Protein AF-A0A5J4PU43-F1 (afdb_monomer_lite)

Radius of gyration: 17.53 Å; chains: 1; bounding box: 50×33×42 Å

Organism: NCBI:txid433724

Sequence (86 aa):
MGNTDGQHDKNRQIRGLGLLMDFIRLNKGKVQFVSGEGYLEFREGKRRKEIIAEGFPCTIVNMEFNFNDDVFYRLQGEPVLLDNIF

Foldseek 3Di:
DDDDDDDPDDDPPDVPVVVLVVQCLVQQKKKWKFAFQWIWIDGNNDIDIDGHPGGDPGIDMDIGGDPVDPDDDDDVPPDPCPPPPD

pLDDT: mean 81.87, std 19.41, range [29.44, 97.5]

Secondary structure (DSSP, 8-state):
---------S----HHHHHHHHHHHHTT-EEEEEEEEEEEEEETTEEEEEEEEEEEEEEEEEEE--SS-------TT----GGG--

Structure (mmCIF, N/CA/C/O backbone):
data_AF-A0A5J4PU43-F1
#
_entry.id   AF-A0A5J4PU43-F1
#
loop_
_atom_site.group_PDB
_atom_site.id
_atom_site.type_symbol
_atom_site.label_atom_id
_atom_site.label_alt_id
_atom_site.label_comp_id
_atom_site.label_asym_id
_atom_site.label_entity_id
_atom_site.label_seq_id
_atom_site.pdbx_PDB_ins_code
_atom_site.Cartn_x
_atom_site.Cartn_y
_atom_site.Cartn_z
_atom_site.occupancy
_atom_site.B_iso_or_equiv
_atom_site.auth_seq_id
_atom_site.auth_comp_id
_atom_site.auth_asym_id
_atom_site.auth_atom_id
_atom_site.pdbx_PDB_model_num
ATOM 1 N N . MET A 1 1 ? 24.517 -19.819 22.722 1.00 35.88 1 MET A N 1
ATOM 2 C CA . MET A 1 1 ? 23.523 -19.172 23.605 1.00 35.88 1 MET A CA 1
ATOM 3 C C . MET A 1 1 ? 23.650 -17.669 23.379 1.00 35.88 1 MET A C 1
ATOM 5 O O . MET A 1 1 ? 24.612 -17.094 23.850 1.00 35.88 1 MET A O 1
ATOM 9 N N . GLY A 1 2 ? 22.941 -17.028 22.453 1.00 43.47 2 GLY A N 1
ATOM 10 C CA . GLY A 1 2 ? 21.489 -16.923 22.344 1.00 43.47 2 GLY A CA 1
ATOM 11 C C . GLY A 1 2 ? 21.090 -15.580 22.958 1.00 43.47 2 GLY A C 1
ATOM 12 O O . GLY A 1 2 ? 20.822 -15.560 24.147 1.00 43.47 2 GLY A O 1
ATOM 13 N N . ASN A 1 3 ? 21.124 -14.488 22.181 1.00 29.44 3 ASN A N 1
ATOM 14 C CA . ASN A 1 3 ? 20.608 -13.184 22.605 1.00 29.44 3 ASN A CA 1
ATOM 15 C C . ASN A 1 3 ? 19.849 -12.492 21.459 1.00 29.44 3 ASN A C 1
ATOM 17 O O . ASN A 1 3 ? 20.442 -12.017 20.494 1.00 29.44 3 ASN A O 1
ATOM 21 N N . THR A 1 4 ? 18.526 -12.506 21.645 1.00 44.19 4 THR A N 1
ATOM 22 C CA . THR A 1 4 ? 17.526 -11.459 21.383 1.00 44.19 4 THR A CA 1
ATOM 23 C C . THR A 1 4 ? 17.436 -10.853 19.984 1.00 44.19 4 THR A C 1
ATOM 25 O O . THR A 1 4 ? 18.166 -9.928 19.633 1.00 44.19 4 THR A O 1
ATOM 28 N N . ASP A 1 5 ? 16.433 -11.350 19.260 1.00 46.34 5 ASP A N 1
ATOM 29 C CA . ASP A 1 5 ? 15.579 -10.677 18.280 1.00 46.34 5 ASP A CA 1
ATOM 30 C C . ASP A 1 5 ? 15.795 -9.159 18.170 1.00 46.34 5 ASP A C 1
ATOM 32 O O . ASP A 1 5 ? 15.413 -8.363 19.033 1.00 46.34 5 ASP A O 1
ATOM 36 N N . GLY A 1 6 ? 16.398 -8.757 17.051 1.00 38.56 6 GLY A N 1
ATOM 37 C CA . GLY A 1 6 ? 16.541 -7.365 16.655 1.00 38.56 6 GLY A CA 1
ATOM 38 C C . GLY A 1 6 ? 15.189 -6.738 16.315 1.00 38.56 6 GLY A C 1
ATOM 39 O O . GLY A 1 6 ? 14.712 -6.836 15.194 1.00 38.56 6 GLY A O 1
ATOM 40 N N . GLN A 1 7 ? 14.590 -6.069 17.295 1.00 34.41 7 GLN A N 1
ATOM 41 C CA . GLN A 1 7 ? 14.122 -4.683 17.185 1.00 34.41 7 GLN A CA 1
ATOM 42 C C . GLN A 1 7 ? 13.483 -4.255 15.839 1.00 34.41 7 GLN A C 1
ATOM 44 O O . GLN A 1 7 ? 14.081 -3.546 15.032 1.00 34.41 7 GLN A O 1
ATOM 49 N N . HIS A 1 8 ? 12.203 -4.580 15.660 1.00 46.28 8 HIS A N 1
ATOM 50 C CA . HIS A 1 8 ? 11.253 -3.684 14.982 1.00 46.28 8 HIS A CA 1
ATOM 51 C C . HIS A 1 8 ? 10.848 -2.607 16.014 1.00 46.28 8 HIS A C 1
ATOM 53 O O . HIS A 1 8 ? 10.635 -2.948 17.169 1.00 46.28 8 HIS A O 1
ATOM 59 N N . ASP A 1 9 ? 10.752 -1.299 15.789 1.00 49.19 9 ASP A N 1
ATOM 60 C CA . ASP A 1 9 ? 10.589 -0.444 14.617 1.00 49.19 9 ASP A CA 1
ATOM 61 C C . ASP A 1 9 ? 11.143 0.943 15.026 1.00 49.19 9 ASP A C 1
ATOM 63 O O . ASP A 1 9 ? 10.743 1.490 16.055 1.00 49.19 9 ASP A O 1
ATOM 67 N N . LYS A 1 10 ? 12.111 1.491 14.281 1.00 41.31 10 LYS A N 1
ATOM 68 C CA . LYS A 1 10 ? 12.730 2.801 14.573 1.00 41.31 10 LYS A CA 1
ATOM 69 C C . LYS A 1 10 ? 12.440 3.867 13.515 1.00 41.31 10 LYS A C 1
ATOM 71 O O . LYS A 1 10 ? 13.141 4.8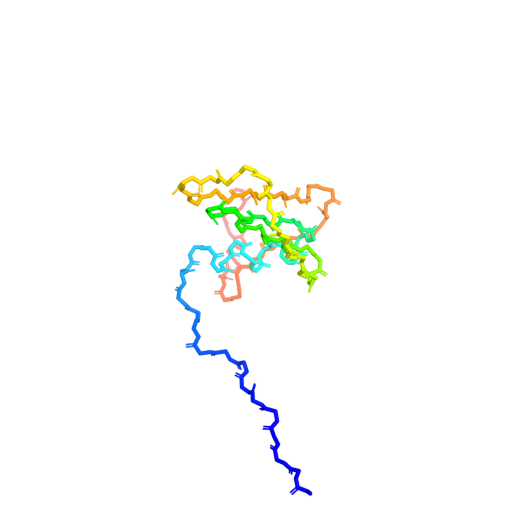66 13.506 1.00 41.31 10 LYS A O 1
ATOM 76 N N . ASN A 1 11 ? 11.451 3.694 12.630 1.00 44.62 11 ASN A N 1
ATOM 77 C CA . ASN A 1 11 ? 11.248 4.639 11.519 1.00 44.62 11 ASN A CA 1
ATOM 78 C C . ASN A 1 11 ? 9.781 4.838 11.104 1.00 44.62 11 ASN A C 1
ATOM 80 O O . ASN A 1 11 ? 9.470 4.946 9.916 1.00 44.62 11 ASN A O 1
ATOM 84 N N . ARG A 1 12 ? 8.849 4.988 12.052 1.00 52.31 12 ARG A N 1
ATOM 85 C CA . ARG A 1 12 ? 7.500 5.460 11.702 1.00 52.31 12 ARG A CA 1
ATOM 86 C C . ARG A 1 12 ? 7.473 6.981 11.483 1.00 52.31 12 ARG A C 1
ATOM 88 O O . ARG A 1 12 ? 6.899 7.722 12.275 1.00 52.31 12 ARG A O 1
ATOM 95 N N . GLN A 1 13 ? 8.041 7.454 10.371 1.00 57.47 13 GLN A N 1
ATOM 96 C CA . GLN A 1 13 ? 7.723 8.780 9.830 1.00 57.47 13 GLN A CA 1
ATOM 97 C C . GLN A 1 13 ? 7.461 8.729 8.320 1.00 57.47 13 GLN A C 1
ATOM 99 O O . GLN A 1 13 ? 8.369 8.914 7.528 1.00 57.47 13 GLN A O 1
ATOM 104 N N . ILE A 1 14 ? 6.188 8.522 7.956 1.00 51.31 14 ILE A N 1
ATOM 105 C CA . ILE A 1 14 ? 5.375 9.388 7.076 1.00 51.31 14 ILE A CA 1
ATOM 106 C C . ILE A 1 14 ? 3.939 9.209 7.591 1.00 51.31 14 ILE A C 1
ATOM 108 O O . ILE A 1 14 ? 3.349 8.148 7.395 1.00 51.31 14 ILE A O 1
ATOM 112 N N . ARG A 1 15 ? 3.382 10.190 8.320 1.00 68.31 15 ARG A N 1
ATOM 113 C CA . ARG A 1 15 ? 2.115 10.011 9.072 1.00 68.31 15 ARG A CA 1
ATOM 114 C C . ARG A 1 15 ? 0.945 9.556 8.182 1.00 68.31 15 ARG A C 1
ATOM 116 O O . ARG A 1 15 ? 0.139 8.754 8.634 1.00 68.31 15 ARG A O 1
ATOM 123 N N . GLY A 1 16 ? 0.901 10.019 6.927 1.00 85.50 16 GLY A N 1
ATOM 124 C CA . GLY A 1 16 ? -0.129 9.655 5.947 1.00 85.50 16 GLY A CA 1
ATOM 125 C C . GLY A 1 16 ? 0.071 8.268 5.331 1.00 85.50 16 GLY A C 1
ATOM 126 O O . GLY A 1 16 ? -0.765 7.390 5.513 1.00 85.50 16 GLY A O 1
ATOM 127 N N . LEU A 1 17 ? 1.198 8.033 4.646 1.00 87.94 17 LEU A N 1
ATOM 128 C CA . LEU A 1 17 ? 1.442 6.740 3.995 1.00 87.94 17 LEU A CA 1
ATOM 129 C C . LEU A 1 17 ? 1.504 5.594 5.010 1.00 87.94 17 LEU A C 1
ATOM 131 O O . LEU A 1 17 ? 0.935 4.543 4.759 1.00 87.94 17 LEU A O 1
ATOM 135 N N . GLY A 1 18 ? 2.114 5.798 6.181 1.00 89.56 18 GLY A N 1
ATOM 136 C CA . GLY A 1 18 ? 2.134 4.777 7.230 1.00 89.56 18 GLY A CA 1
ATOM 137 C C . GLY A 1 18 ? 0.732 4.383 7.709 1.00 89.56 18 GLY A C 1
ATOM 138 O O . GLY A 1 18 ? 0.487 3.208 7.954 1.00 89.56 18 GLY A O 1
ATOM 139 N N . LEU A 1 19 ? -0.200 5.340 7.793 1.00 89.94 19 LEU A N 1
ATOM 140 C CA . LEU A 1 19 ? -1.604 5.055 8.103 1.00 89.94 19 LEU A CA 1
ATOM 141 C C . LEU A 1 19 ? -2.279 4.257 6.979 1.00 89.94 19 LEU A C 1
ATOM 143 O O . LEU A 1 19 ? -2.974 3.287 7.261 1.00 89.94 19 LEU A O 1
ATOM 147 N N . LEU A 1 20 ? -2.042 4.623 5.716 1.00 92.06 20 LEU A N 1
ATOM 148 C CA . LEU A 1 20 ? -2.580 3.893 4.562 1.00 92.06 20 LEU A CA 1
ATO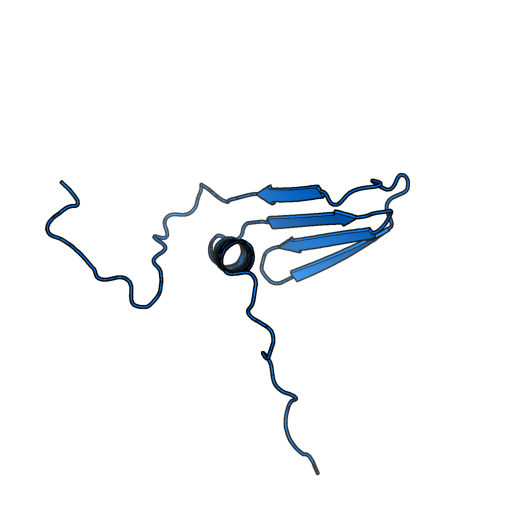M 149 C C . LEU A 1 20 ? -2.036 2.460 4.491 1.00 92.06 20 LEU A C 1
ATOM 151 O O . LEU A 1 20 ? -2.797 1.537 4.221 1.00 92.06 20 LEU A O 1
ATOM 155 N N . MET A 1 21 ? -0.751 2.249 4.788 1.00 91.62 21 MET A N 1
ATOM 156 C CA . MET A 1 21 ? -0.148 0.911 4.841 1.00 91.62 21 MET A CA 1
ATOM 157 C C . MET A 1 21 ? -0.752 0.061 5.968 1.00 91.62 21 MET A C 1
ATOM 159 O O . MET A 1 21 ? -1.046 -1.118 5.756 1.00 91.62 21 MET A O 1
ATOM 163 N N . ASP A 1 22 ? -0.979 0.653 7.147 1.00 90.81 22 ASP A N 1
ATOM 164 C CA . ASP A 1 22 ? -1.668 -0.017 8.255 1.00 90.81 22 ASP A CA 1
ATOM 165 C C . ASP A 1 22 ? -3.104 -0.388 7.874 1.00 90.81 22 ASP A C 1
ATOM 167 O O . ASP A 1 22 ? -3.521 -1.527 8.089 1.00 90.81 22 ASP A O 1
ATOM 171 N N . PHE A 1 23 ? -3.839 0.546 7.265 1.00 92.31 23 PHE A N 1
ATOM 172 C CA . PHE A 1 23 ? -5.208 0.323 6.814 1.00 92.31 23 PHE A CA 1
ATOM 173 C C . PHE A 1 23 ? -5.288 -0.782 5.758 1.00 92.31 23 PHE A C 1
ATOM 175 O O . PHE A 1 23 ? -6.060 -1.718 5.927 1.00 92.31 23 PHE A O 1
ATOM 182 N N . ILE A 1 24 ? -4.442 -0.743 4.724 1.00 94.00 24 ILE A N 1
ATOM 183 C CA . ILE A 1 24 ? -4.378 -1.771 3.673 1.00 94.00 24 ILE A CA 1
ATOM 184 C C . ILE A 1 24 ? -4.150 -3.164 4.267 1.00 94.00 24 ILE A C 1
ATOM 186 O O . ILE A 1 24 ? -4.787 -4.129 3.842 1.00 94.00 24 ILE A O 1
ATOM 190 N N . ARG A 1 25 ? -3.269 -3.284 5.271 1.00 92.44 25 ARG A N 1
ATOM 191 C CA . ARG A 1 25 ? -3.011 -4.561 5.950 1.00 92.44 25 ARG A CA 1
ATOM 192 C C . ARG A 1 25 ? -4.254 -5.085 6.665 1.00 92.44 25 ARG A C 1
ATOM 194 O O . ARG A 1 25 ? -4.510 -6.285 6.605 1.00 92.44 25 ARG A O 1
ATOM 201 N N . LEU A 1 26 ? -4.988 -4.211 7.349 1.00 93.19 26 LEU A N 1
ATOM 202 C CA . LEU A 1 26 ? -6.193 -4.583 8.088 1.00 93.19 26 LEU A CA 1
ATOM 203 C C . LEU A 1 26 ? -7.355 -4.920 7.142 1.00 93.19 26 LEU A C 1
ATOM 205 O O . LEU A 1 26 ? -7.950 -5.985 7.264 1.00 93.19 26 LEU A O 1
ATOM 209 N N . ASN A 1 27 ? -7.580 -4.071 6.140 1.00 94.56 27 ASN A N 1
ATOM 210 C CA . ASN A 1 27 ? -8.636 -4.205 5.140 1.00 94.56 27 ASN A CA 1
ATOM 211 C C . ASN A 1 27 ? -8.365 -5.316 4.106 1.00 94.56 27 ASN A C 1
ATOM 213 O O . ASN A 1 27 ? -9.190 -5.570 3.239 1.00 94.56 27 ASN A O 1
ATOM 217 N N . LYS A 1 28 ? -7.228 -6.025 4.189 1.00 95.06 28 LYS A N 1
ATOM 218 C CA . LYS A 1 28 ? -6.819 -7.063 3.216 1.00 95.06 28 LYS A CA 1
ATOM 219 C C . LYS A 1 28 ? -6.747 -6.523 1.782 1.00 95.06 28 LYS A C 1
ATOM 221 O O . LYS A 1 28 ? -6.985 -7.244 0.814 1.00 95.06 28 LYS A O 1
ATOM 226 N N . GLY A 1 29 ? -6.406 -5.245 1.665 1.00 95.62 29 GLY A N 1
ATOM 227 C CA . GLY A 1 29 ? -6.140 -4.592 0.399 1.00 95.62 29 GLY A CA 1
ATOM 228 C C . GLY A 1 29 ? -4.772 -4.967 -0.167 1.00 95.62 29 GLY A C 1
ATOM 229 O O . GLY A 1 29 ? -4.073 -5.874 0.308 1.00 95.62 29 GLY A O 1
ATOM 230 N N . LYS A 1 30 ? -4.359 -4.208 -1.177 1.00 97.19 30 LYS A N 1
ATOM 231 C CA . LYS A 1 30 ? -3.064 -4.354 -1.840 1.00 97.19 30 LYS A CA 1
ATOM 232 C C . LYS A 1 30 ? -2.461 -2.984 -2.105 1.00 97.19 30 LYS A C 1
ATOM 234 O O . LYS A 1 30 ? -3.166 -2.044 -2.453 1.00 97.19 30 LYS A O 1
ATOM 239 N N . VAL A 1 31 ? -1.146 -2.882 -1.983 1.00 97.06 31 VAL A N 1
ATOM 240 C CA . VAL A 1 31 ? -0.388 -1.696 -2.389 1.00 97.06 31 VAL A CA 1
ATOM 241 C C . VAL A 1 31 ? 0.794 -2.119 -3.241 1.00 97.06 31 VAL A C 1
ATOM 243 O O . VAL A 1 31 ? 1.479 -3.094 -2.932 1.00 97.06 31 VAL A O 1
ATOM 246 N N . GLN A 1 32 ? 1.015 -1.399 -4.332 1.00 96.75 32 GLN A N 1
ATOM 247 C CA . GLN A 1 32 ? 2.076 -1.663 -5.293 1.00 96.75 32 GLN A CA 1
ATOM 248 C C . GLN A 1 32 ? 2.888 -0.390 -5.497 1.00 96.75 32 GLN A C 1
ATOM 250 O O . GLN A 1 32 ? 2.323 0.685 -5.680 1.00 96.75 32 GLN A O 1
ATOM 255 N N . PHE A 1 33 ? 4.206 -0.525 -5.480 1.00 96.06 33 PHE A N 1
ATOM 256 C CA . PHE A 1 33 ? 5.159 0.534 -5.760 1.00 96.06 33 PHE A CA 1
ATOM 257 C C . PHE A 1 33 ? 5.906 0.181 -7.034 1.00 96.06 33 PHE A C 1
ATOM 259 O O . PHE A 1 33 ? 6.416 -0.935 -7.163 1.00 96.06 33 PHE A O 1
ATOM 266 N N . VAL A 1 34 ? 6.004 1.150 -7.934 1.00 96.44 34 VAL A N 1
ATOM 267 C CA . VAL A 1 34 ? 6.857 1.079 -9.115 1.00 96.44 34 VAL A CA 1
ATOM 268 C C . VAL A 1 34 ? 7.764 2.296 -9.125 1.00 96.44 34 VAL A C 1
ATOM 270 O O . VAL A 1 34 ? 7.277 3.413 -8.978 1.00 96.44 34 VAL A O 1
ATOM 273 N N . SER A 1 35 ? 9.074 2.092 -9.240 1.00 95.62 35 SER A N 1
ATOM 274 C CA . SER A 1 35 ? 10.062 3.176 -9.303 1.00 95.62 35 SER A CA 1
ATOM 275 C C . SER A 1 35 ? 11.287 2.700 -10.075 1.00 95.62 35 SER A C 1
ATOM 277 O O . SER A 1 35 ? 11.910 1.701 -9.699 1.00 95.62 35 SER A O 1
ATOM 279 N N . GLY A 1 36 ? 11.602 3.364 -11.188 1.00 95.88 36 GLY A N 1
ATOM 280 C CA . GLY A 1 36 ? 12.470 2.779 -12.206 1.00 95.88 36 GLY A CA 1
ATOM 281 C C . GLY A 1 36 ? 11.896 1.438 -12.662 1.00 95.88 36 GLY A C 1
ATOM 282 O O . GLY A 1 36 ? 10.689 1.303 -12.852 1.00 95.88 36 GLY A O 1
ATOM 283 N N . GLU A 1 37 ? 12.753 0.430 -12.774 1.00 96.81 37 GLU A N 1
ATOM 284 C CA . GLU A 1 37 ? 12.377 -0.949 -13.122 1.00 96.81 37 GLU A CA 1
ATOM 285 C C . GLU A 1 37 ? 11.939 -1.777 -11.901 1.00 96.81 37 GLU A C 1
ATOM 287 O O . GLU A 1 37 ? 11.564 -2.941 -12.028 1.00 96.81 37 GLU A O 1
ATOM 292 N N . GLY A 1 38 ? 12.005 -1.205 -10.696 1.00 96.50 38 GLY A N 1
ATOM 293 C CA . GLY A 1 38 ? 11.665 -1.906 -9.466 1.00 96.50 38 GLY A CA 1
ATOM 294 C C . GLY A 1 38 ? 10.159 -1.979 -9.249 1.00 96.50 38 GLY A C 1
ATOM 295 O O . GLY A 1 38 ? 9.489 -0.948 -9.226 1.00 96.50 38 GLY A O 1
ATOM 296 N N . TYR A 1 39 ? 9.651 -3.186 -8.999 1.00 97.12 39 TYR A N 1
ATOM 297 C CA . TYR A 1 39 ? 8.278 -3.442 -8.575 1.00 97.12 39 TYR A CA 1
ATOM 298 C C . TYR A 1 39 ? 8.239 -4.067 -7.178 1.00 97.12 39 TYR A C 1
ATOM 300 O O . TYR A 1 39 ? 8.963 -5.020 -6.867 1.00 97.12 39 TYR A O 1
ATOM 308 N N . LEU A 1 40 ? 7.356 -3.548 -6.327 1.00 97.12 40 LEU A N 1
ATOM 309 C CA . LEU A 1 40 ? 7.135 -4.040 -4.974 1.00 97.12 40 LEU A CA 1
ATOM 310 C C . LEU A 1 40 ? 5.641 -4.071 -4.657 1.00 97.12 40 LEU A C 1
ATOM 312 O O . LEU A 1 40 ? 4.995 -3.034 -4.620 1.00 97.12 40 LEU A O 1
ATOM 316 N N . GLU A 1 41 ? 5.109 -5.247 -4.347 1.00 97.38 41 GLU A N 1
ATOM 317 C CA . GLU A 1 41 ? 3.730 -5.430 -3.897 1.00 97.38 41 GLU A CA 1
ATOM 318 C C . GLU A 1 41 ? 3.686 -5.851 -2.432 1.00 97.38 41 GLU A C 1
ATOM 320 O O . GLU A 1 41 ? 4.444 -6.727 -2.006 1.00 97.38 41 GLU A O 1
ATOM 325 N N . PHE A 1 42 ? 2.739 -5.283 -1.691 1.00 96.25 42 PHE A N 1
ATOM 326 C CA . PHE A 1 42 ? 2.297 -5.783 -0.399 1.00 96.25 42 PHE A CA 1
ATOM 327 C C . PHE A 1 42 ? 0.820 -6.156 -0.472 1.00 96.25 42 PHE A C 1
ATOM 329 O O . PHE A 1 42 ? -0.009 -5.353 -0.899 1.00 96.25 42 PHE A O 1
ATOM 336 N N . ARG A 1 43 ? 0.491 -7.365 -0.021 1.00 95.00 43 ARG A N 1
ATOM 337 C CA . ARG A 1 43 ? -0.880 -7.878 0.050 1.00 95.00 43 ARG A CA 1
ATOM 338 C C . ARG A 1 43 ? -0.979 -8.901 1.167 1.00 95.00 43 ARG A C 1
ATOM 340 O O . ARG A 1 43 ? -0.156 -9.809 1.219 1.00 95.00 43 ARG A O 1
ATOM 347 N N . GLU A 1 44 ? -1.971 -8.764 2.046 1.00 88.25 44 GLU A N 1
ATOM 348 C CA . GLU A 1 44 ? -2.262 -9.757 3.101 1.00 88.25 44 GLU A CA 1
ATOM 349 C C . GLU A 1 44 ? -1.015 -10.155 3.929 1.00 88.25 44 GLU A C 1
ATOM 351 O O . GLU A 1 44 ? -0.752 -11.327 4.191 1.00 88.25 44 GLU A O 1
ATOM 356 N N . GLY A 1 45 ? -0.179 -9.172 4.286 1.00 83.56 45 GLY A N 1
ATOM 357 C CA . GLY A 1 45 ? 1.067 -9.394 5.037 1.00 83.56 45 GLY A CA 1
ATOM 358 C C . GLY A 1 45 ? 2.214 -10.029 4.236 1.00 83.56 45 GLY A C 1
ATOM 359 O O . GLY A 1 45 ? 3.313 -10.186 4.765 1.00 83.56 45 GLY A O 1
ATOM 360 N N . LYS A 1 46 ? 2.000 -10.361 2.961 1.00 91.56 46 LYS A N 1
ATOM 361 C CA . LYS A 1 46 ? 3.019 -10.885 2.047 1.00 91.56 46 LYS A CA 1
ATOM 362 C C . LYS A 1 46 ? 3.626 -9.762 1.219 1.00 91.56 46 LYS A C 1
ATOM 364 O O . LYS A 1 46 ? 2.973 -8.762 0.924 1.00 91.56 46 LYS A O 1
ATOM 369 N N . ARG A 1 47 ? 4.882 -9.962 0.818 1.00 94.94 47 ARG A N 1
ATOM 370 C CA . ARG A 1 47 ? 5.641 -9.043 -0.032 1.00 94.94 47 ARG A CA 1
ATOM 371 C C . ARG A 1 47 ? 6.120 -9.765 -1.285 1.00 94.94 47 ARG A C 1
ATOM 373 O O . ARG A 1 47 ? 6.803 -10.780 -1.157 1.00 94.94 47 ARG A O 1
ATOM 380 N N . ARG A 1 48 ? 5.836 -9.217 -2.467 1.00 96.88 48 ARG A N 1
ATOM 381 C CA . ARG A 1 48 ? 6.371 -9.692 -3.755 1.00 96.88 48 ARG A CA 1
ATOM 382 C C . ARG A 1 48 ? 7.258 -8.612 -4.369 1.00 96.88 48 ARG A C 1
ATOM 384 O O . ARG A 1 48 ? 6.914 -7.437 -4.307 1.00 96.88 48 ARG A O 1
ATOM 391 N N . LYS A 1 49 ? 8.413 -9.004 -4.904 1.00 97.50 49 LYS A N 1
ATOM 392 C CA . LYS A 1 49 ? 9.376 -8.109 -5.559 1.00 97.50 49 LYS A CA 1
ATOM 393 C C . LYS A 1 49 ? 9.679 -8.640 -6.946 1.00 97.50 49 LYS A C 1
ATOM 395 O O . LYS A 1 49 ? 9.949 -9.831 -7.072 1.00 97.50 49 LYS A O 1
ATOM 400 N N . GLU A 1 50 ? 9.659 -7.762 -7.934 1.00 96.38 50 GLU A N 1
ATOM 401 C CA . GLU A 1 50 ? 9.914 -8.097 -9.336 1.00 96.38 50 GLU A CA 1
ATOM 402 C C . GLU A 1 50 ? 10.682 -6.956 -10.010 1.00 96.38 50 GLU A C 1
ATOM 404 O O . GLU A 1 50 ? 10.726 -5.835 -9.495 1.00 96.38 50 GLU A O 1
ATOM 409 N N . I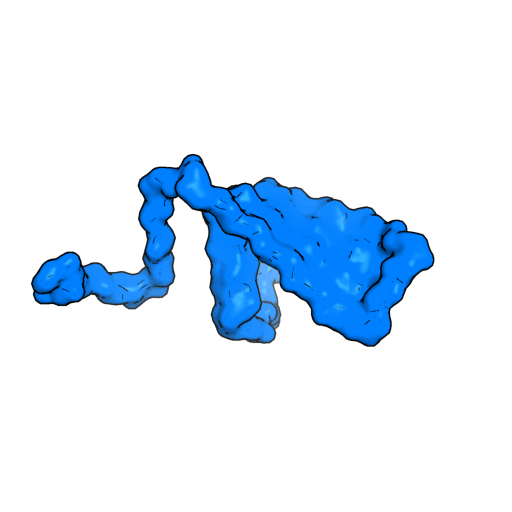LE A 1 51 ? 11.293 -7.260 -11.153 1.00 96.81 51 ILE A N 1
ATOM 410 C CA . ILE A 1 51 ? 11.817 -6.264 -12.087 1.00 96.81 51 ILE A CA 1
ATOM 411 C C . ILE A 1 51 ? 10.877 -6.252 -13.287 1.00 96.81 51 ILE A C 1
ATOM 413 O O . ILE A 1 51 ? 10.548 -7.318 -13.812 1.00 96.81 51 ILE A O 1
ATOM 417 N N . ILE A 1 52 ? 10.425 -5.070 -13.695 1.00 93.75 52 ILE A N 1
ATOM 418 C CA . ILE A 1 52 ? 9.548 -4.900 -14.858 1.00 93.75 52 ILE A CA 1
ATOM 419 C C . ILE A 1 52 ? 10.359 -4.475 -16.082 1.00 93.75 52 ILE A C 1
ATOM 421 O O . ILE A 1 52 ? 11.373 -3.797 -15.951 1.00 93.75 52 ILE A O 1
ATOM 425 N N . ALA A 1 53 ? 9.910 -4.888 -17.269 1.00 90.56 53 ALA A N 1
ATOM 426 C CA . ALA A 1 53 ? 10.652 -4.685 -18.515 1.00 90.56 53 ALA A CA 1
ATOM 427 C C . ALA A 1 53 ? 10.773 -3.206 -18.919 1.00 90.56 53 ALA A C 1
ATOM 429 O O . ALA A 1 53 ? 11.802 -2.798 -19.444 1.00 90.56 53 ALA A O 1
ATOM 430 N N . GLU A 1 54 ? 9.737 -2.408 -18.656 1.00 88.75 54 GLU A N 1
ATOM 431 C CA . GLU A 1 54 ? 9.745 -0.966 -18.889 1.00 88.75 54 GLU A CA 1
ATOM 432 C C . GLU A 1 54 ? 9.518 -0.254 -17.562 1.00 88.75 54 GLU A C 1
ATOM 434 O O . GLU A 1 54 ? 8.428 -0.285 -16.986 1.00 88.75 54 GLU A O 1
ATOM 439 N N . GLY A 1 55 ? 10.591 0.337 -17.045 1.00 87.62 55 GLY A N 1
ATOM 440 C CA . GLY A 1 55 ? 10.546 1.093 -15.809 1.00 87.62 55 GLY A CA 1
ATOM 441 C C . GLY A 1 55 ? 9.848 2.443 -15.960 1.00 87.62 55 GLY A C 1
ATOM 442 O O . GLY A 1 55 ? 9.775 3.020 -17.044 1.00 87.62 55 GLY A O 1
ATOM 443 N N . PHE A 1 56 ? 9.389 2.991 -14.838 1.00 91.06 56 PHE A N 1
ATOM 444 C CA . PHE A 1 56 ? 8.822 4.336 -14.784 1.00 91.06 56 PHE A CA 1
ATOM 445 C C . PHE A 1 56 ? 9.853 5.305 -14.193 1.00 91.06 56 PHE A C 1
ATOM 447 O O . PHE A 1 56 ? 10.404 5.029 -13.128 1.00 91.06 56 PHE A O 1
ATOM 454 N N . PRO A 1 57 ? 10.117 6.463 -14.827 1.00 89.56 57 PRO A N 1
ATOM 455 C CA . PRO A 1 57 ? 11.136 7.408 -14.356 1.00 89.56 57 PRO A CA 1
ATOM 456 C C . PRO A 1 57 ? 10.773 8.085 -13.021 1.00 89.56 57 PRO A C 1
ATOM 458 O O . PRO A 1 57 ? 11.633 8.668 -12.366 1.00 89.56 57 PRO A O 1
ATOM 461 N N . CYS A 1 58 ? 9.508 7.996 -12.607 1.00 93.25 58 CYS A N 1
ATOM 462 C CA . CYS A 1 58 ? 8.987 8.491 -11.337 1.00 93.25 58 CYS A CA 1
ATOM 463 C C . CYS A 1 58 ? 8.476 7.329 -10.473 1.00 93.25 58 CYS A C 1
ATOM 465 O O . CYS A 1 58 ? 8.431 6.181 -10.907 1.00 93.25 58 CYS A O 1
ATOM 467 N N . THR A 1 59 ? 8.046 7.637 -9.247 1.00 93.88 59 THR A N 1
ATOM 468 C CA . THR A 1 59 ? 7.394 6.643 -8.385 1.00 93.88 59 THR A CA 1
ATOM 469 C C . THR A 1 59 ? 5.885 6.634 -8.617 1.00 93.88 59 THR A C 1
ATOM 471 O O . THR A 1 59 ? 5.231 7.662 -8.448 1.00 93.88 59 THR A O 1
ATOM 474 N N . ILE A 1 60 ? 5.333 5.470 -8.949 1.00 94.75 60 ILE A N 1
ATOM 475 C CA . ILE A 1 60 ? 3.893 5.206 -8.979 1.00 94.75 60 ILE A CA 1
ATOM 476 C C . ILE A 1 60 ? 3.539 4.361 -7.759 1.00 94.75 60 ILE A C 1
ATOM 478 O O . ILE A 1 60 ? 4.202 3.363 -7.470 1.00 94.75 60 ILE A O 1
ATOM 482 N N . VAL A 1 61 ? 2.475 4.752 -7.058 1.00 94.69 61 VAL A N 1
ATOM 483 C CA . VAL A 1 61 ? 1.888 3.962 -5.974 1.00 94.69 61 VAL A CA 1
ATOM 484 C C . VAL A 1 61 ? 0.441 3.650 -6.337 1.00 94.69 61 VAL A C 1
ATOM 486 O O . VAL A 1 61 ? -0.373 4.564 -6.433 1.00 94.69 61 VAL A O 1
ATOM 489 N N . ASN A 1 62 ? 0.127 2.371 -6.540 1.00 95.94 62 ASN A N 1
ATOM 490 C CA . ASN A 1 62 ? -1.244 1.892 -6.723 1.00 95.94 62 ASN A CA 1
ATOM 491 C C . ASN A 1 62 ? -1.762 1.300 -5.407 1.00 95.94 62 ASN A C 1
ATOM 493 O O . ASN A 1 62 ? -1.028 0.588 -4.719 1.00 95.94 62 ASN A O 1
ATOM 497 N N . MET A 1 63 ? -3.017 1.585 -5.061 1.00 95.88 63 MET A N 1
ATOM 498 C CA . MET A 1 63 ? -3.663 1.115 -3.835 1.00 95.88 63 MET A CA 1
ATOM 499 C C . MET A 1 63 ? -5.037 0.539 -4.163 1.00 95.88 63 MET A C 1
ATOM 501 O O . MET A 1 63 ? -5.842 1.176 -4.834 1.00 95.88 63 MET A O 1
ATOM 505 N N . GLU A 1 64 ? -5.308 -0.656 -3.654 1.00 96.50 64 GLU A N 1
ATOM 506 C CA . GLU A 1 64 ? -6.585 -1.348 -3.794 1.00 96.50 64 GLU A CA 1
ATOM 507 C C . GLU A 1 64 ? -7.165 -1.622 -2.411 1.00 96.50 64 GLU A C 1
ATOM 509 O O . GLU A 1 64 ? -6.496 -2.204 -1.552 1.00 96.50 64 GLU A O 1
ATOM 514 N N . PHE A 1 65 ? -8.420 -1.223 -2.221 1.00 94.69 65 PHE A N 1
ATOM 515 C CA . PHE A 1 65 ? -9.176 -1.411 -0.988 1.00 94.69 65 PHE A CA 1
ATOM 516 C C . PHE A 1 65 ? -10.255 -2.474 -1.194 1.00 94.69 65 PHE A C 1
ATOM 518 O O . PHE A 1 65 ? -10.894 -2.537 -2.245 1.00 94.69 65 PHE A O 1
ATOM 525 N N . ASN A 1 66 ? -10.465 -3.308 -0.184 1.00 94.50 66 ASN A N 1
ATOM 526 C CA . ASN A 1 66 ? -11.531 -4.294 -0.165 1.00 94.50 66 ASN A CA 1
ATOM 527 C C . ASN A 1 66 ? -12.800 -3.668 0.431 1.00 94.50 66 ASN A C 1
ATOM 529 O O . ASN A 1 66 ? -12.906 -3.509 1.645 1.00 94.50 66 ASN A O 1
ATOM 533 N N . PHE A 1 67 ? -13.776 -3.343 -0.415 1.00 92.50 67 PHE A N 1
ATOM 534 C CA . PHE A 1 67 ? -15.080 -2.836 0.033 1.00 92.50 67 PHE A CA 1
ATOM 535 C C . PHE A 1 67 ? -16.095 -3.934 0.369 1.00 92.50 67 PHE A C 1
ATOM 537 O O . PHE A 1 67 ? -17.194 -3.625 0.813 1.00 92.50 67 PHE A O 1
ATOM 544 N N . ASN A 1 68 ? -15.743 -5.208 0.186 1.00 94.81 68 ASN A N 1
ATOM 545 C CA . ASN A 1 68 ? -16.558 -6.344 0.620 1.00 94.81 68 ASN A CA 1
ATOM 546 C C . ASN A 1 68 ? -16.183 -6.789 2.049 1.00 94.81 68 ASN A C 1
ATOM 548 O O . ASN A 1 68 ? -16.134 -7.979 2.353 1.00 94.81 68 ASN A O 1
ATOM 552 N N . ASP A 1 69 ? -15.818 -5.827 2.891 1.00 90.19 69 ASP A N 1
ATOM 553 C CA . ASP A 1 69 ? -15.412 -6.003 4.281 1.00 90.19 69 ASP A CA 1
ATOM 554 C C . ASP A 1 69 ? -16.469 -5.349 5.178 1.00 90.19 69 ASP A C 1
ATOM 556 O O . ASP A 1 69 ? -16.928 -4.246 4.887 1.00 90.19 69 ASP A O 1
ATOM 560 N N . ASP A 1 70 ? -16.872 -6.033 6.244 1.00 92.25 70 ASP A N 1
ATOM 561 C CA . ASP A 1 70 ? -17.892 -5.591 7.201 1.00 92.25 70 ASP A CA 1
ATOM 562 C C . ASP A 1 70 ? -17.284 -5.013 8.493 1.00 92.25 70 ASP A C 1
ATOM 564 O O . ASP A 1 70 ? -17.994 -4.707 9.455 1.00 92.25 70 ASP A O 1
ATOM 568 N N . VAL A 1 71 ? -15.960 -4.829 8.517 1.00 92.12 71 VAL A N 1
ATOM 569 C CA . VAL A 1 71 ? -15.212 -4.296 9.658 1.00 92.12 71 VAL A CA 1
ATOM 570 C C . VAL A 1 71 ? -15.170 -2.765 9.651 1.00 92.12 71 VAL A C 1
ATOM 572 O O . VAL A 1 71 ? -14.884 -2.119 8.644 1.00 92.12 71 VAL A O 1
ATOM 575 N N . PHE A 1 72 ? -15.361 -2.173 10.832 1.00 89.75 72 PHE A N 1
ATOM 576 C CA . PHE A 1 72 ? -15.146 -0.747 11.074 1.00 89.75 72 PHE A CA 1
ATOM 577 C C . PHE A 1 72 ? -13.740 -0.486 11.620 1.00 89.75 72 PHE A C 1
ATOM 579 O O . PHE A 1 72 ? -13.291 -1.126 12.574 1.00 89.75 72 PHE A O 1
ATOM 586 N N . TYR A 1 73 ? -13.062 0.506 11.048 1.00 89.25 73 TYR A N 1
ATOM 587 C CA . TYR A 1 73 ? -11.707 0.904 11.425 1.00 89.25 73 TYR A CA 1
ATOM 588 C C . TYR A 1 73 ? -11.727 2.251 12.140 1.00 89.25 73 TYR A C 1
ATOM 590 O O . TYR A 1 73 ? -12.393 3.181 11.698 1.00 89.25 73 TYR A O 1
ATOM 598 N N . ARG A 1 74 ? -10.963 2.366 13.227 1.00 87.88 74 ARG A N 1
ATOM 599 C CA . ARG A 1 74 ? -10.770 3.619 13.968 1.00 87.88 74 ARG A CA 1
ATOM 600 C C . ARG A 1 74 ? -9.329 3.756 14.423 1.00 87.88 74 ARG A C 1
ATOM 602 O O . ARG A 1 74 ? -8.660 2.742 14.652 1.00 87.88 74 ARG A O 1
ATOM 609 N N . LEU A 1 75 ? -8.856 4.985 14.603 1.00 87.94 75 LEU A N 1
ATOM 610 C CA . LEU A 1 75 ? -7.519 5.192 15.145 1.00 87.94 75 LEU A CA 1
ATOM 611 C C . LEU A 1 75 ? -7.514 4.865 16.647 1.00 87.94 75 LEU A C 1
ATOM 613 O O . LEU A 1 75 ? -8.438 5.204 17.389 1.00 87.94 75 LEU A O 1
ATOM 617 N N . GLN A 1 76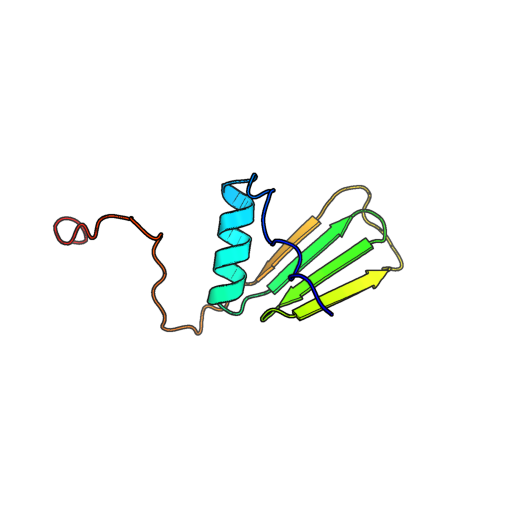 ? -6.468 4.195 17.130 1.00 83.75 76 GLN A N 1
ATOM 618 C CA . GLN A 1 76 ? -6.329 3.950 18.565 1.00 83.75 76 GLN A CA 1
ATOM 619 C C . GLN A 1 76 ? -6.201 5.291 19.303 1.00 83.75 76 GLN A C 1
ATOM 621 O O . GLN A 1 76 ? -5.325 6.093 18.990 1.00 83.75 76 GLN A O 1
ATOM 626 N N . GLY A 1 77 ? -7.072 5.523 20.287 1.00 83.25 77 GLY A N 1
ATOM 627 C CA . GLY A 1 77 ? -7.126 6.786 21.030 1.00 83.25 77 GLY A CA 1
ATOM 628 C C . GLY A 1 77 ? -8.031 7.852 20.408 1.00 83.25 77 GLY A C 1
ATOM 629 O O . GLY A 1 77 ? -8.163 8.927 20.985 1.00 83.25 77 GLY A O 1
ATOM 630 N N . GLU A 1 78 ? -8.682 7.565 19.279 1.00 80.56 78 GLU A N 1
ATOM 631 C CA . GLU A 1 78 ? -9.759 8.409 18.766 1.00 80.56 78 GLU A CA 1
ATOM 632 C C . GLU A 1 78 ? -10.972 8.341 19.715 1.00 80.56 78 GLU A C 1
ATOM 634 O O . GLU A 1 78 ? -11.434 7.235 20.039 1.00 80.56 78 GLU A O 1
ATOM 639 N N . P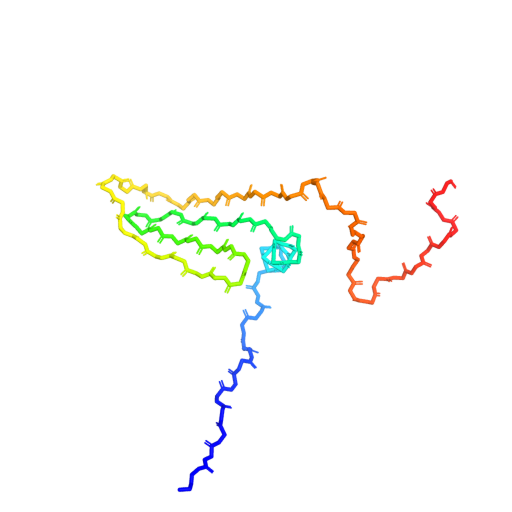RO A 1 79 ? -11.468 9.489 20.216 1.00 78.38 79 PRO A N 1
ATOM 640 C CA . PRO A 1 79 ? -12.600 9.511 21.129 1.00 78.38 79 PRO A CA 1
ATOM 641 C C . PRO A 1 79 ? -13.854 9.003 20.417 1.00 78.38 79 PRO A C 1
ATOM 643 O O . PRO A 1 79 ? -14.151 9.393 19.290 1.00 78.38 79 PRO A O 1
ATOM 646 N N . VAL A 1 80 ? -14.617 8.145 21.094 1.00 72.00 80 VAL A N 1
ATOM 647 C CA . VAL A 1 80 ? -15.927 7.709 20.600 1.00 72.00 80 VAL A CA 1
ATOM 648 C C . VAL A 1 80 ? -16.920 8.816 20.927 1.00 72.00 80 VAL A C 1
ATOM 650 O O . VAL A 1 80 ? -17.519 8.831 21.999 1.00 72.00 80 VAL A O 1
ATOM 653 N N . LEU A 1 81 ? -17.041 9.787 20.027 1.00 69.81 81 LEU A N 1
ATOM 654 C CA . LEU A 1 81 ? -18.053 10.832 20.120 1.00 69.81 81 LEU A CA 1
ATOM 655 C C . LEU A 1 81 ? -19.379 10.255 19.610 1.00 69.81 81 LEU A C 1
ATOM 657 O O . LEU A 1 81 ? -19.690 10.351 18.427 1.00 69.81 81 LEU A O 1
ATOM 661 N N . LEU A 1 82 ? -20.139 9.615 20.502 1.00 63.69 82 LEU A N 1
ATOM 662 C CA . LEU A 1 82 ? -21.488 9.117 20.192 1.00 63.69 82 LEU A CA 1
ATOM 663 C C . LEU A 1 82 ? -22.487 10.257 19.939 1.00 63.69 82 LEU A C 1
ATOM 665 O O . LEU A 1 82 ? -23.516 10.031 19.312 1.00 63.69 82 LEU A O 1
ATOM 669 N N . ASP A 1 83 ? -22.161 11.472 20.379 1.00 64.25 83 ASP A N 1
ATOM 670 C CA . ASP A 1 83 ? -23.099 12.596 20.404 1.00 64.25 83 ASP A CA 1
ATOM 671 C C . ASP A 1 83 ? -23.250 13.321 19.053 1.00 64.25 83 ASP A C 1
ATOM 673 O O . ASP A 1 83 ? -24.098 14.195 18.947 1.00 64.25 83 ASP A O 1
ATOM 677 N N . ASN A 1 84 ? -22.458 12.981 18.021 1.00 53.28 84 ASN A N 1
ATOM 678 C CA . ASN A 1 84 ? -22.411 13.734 16.752 1.00 53.28 84 ASN A CA 1
ATOM 679 C C . ASN A 1 84 ? -22.424 12.864 15.478 1.00 53.28 84 ASN A C 1
ATOM 681 O O . ASN A 1 84 ? -21.916 13.290 14.440 1.00 53.28 84 ASN A O 1
ATOM 685 N N . ILE A 1 85 ? -22.958 11.642 15.533 1.00 58.34 85 ILE A N 1
ATOM 686 C CA . ILE A 1 85 ? -23.125 1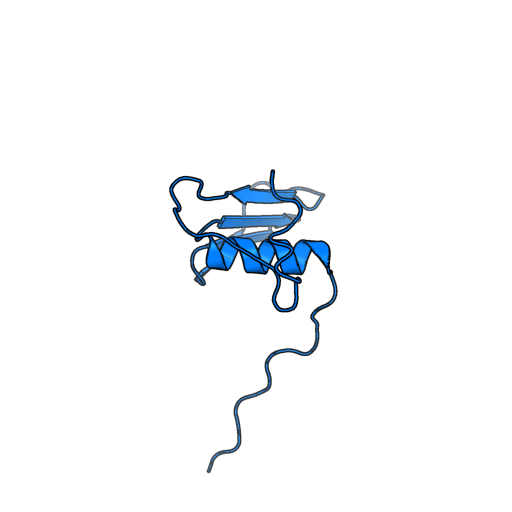0.792 14.333 1.00 58.34 85 ILE A CA 1
ATOM 687 C C . ILE A 1 85 ? -24.570 10.712 13.814 1.00 58.34 85 ILE A C 1
ATOM 689 O O . ILE A 1 85 ? -24.832 9.929 12.903 1.00 58.34 85 ILE A O 1
ATOM 693 N N . PHE A 1 86 ? -25.458 11.582 14.312 1.00 57.06 86 PHE A N 1
ATOM 694 C CA . PHE A 1 86 ? -26.708 11.998 13.664 1.00 57.06 86 PHE A CA 1
ATOM 695 C C . PHE A 1 86 ? -26.985 13.473 13.953 1.00 57.06 86 PHE A C 1
ATOM 697 O O . PHE A 1 86 ? -26.872 13.855 15.139 1.00 57.06 86 PHE A O 1
#